Protein AF-A0A9D8BUL0-F1 (afdb_monomer_lite)

pLDDT: mean 84.93, std 14.64, range [47.25, 97.44]

Sequence (61 aa):
MSEPEAIAPSHRDPLPKIWDENSKIGDMLRGRRGLIVGVANEHSIAFGCAAKLRGFGAEVA

Structure (mmCIF, N/CA/C/O backbone):
data_AF-A0A9D8BUL0-F1
#
_entry.id   AF-A0A9D8BUL0-F1
#
loop_
_atom_site.group_PDB
_atom_site.id
_atom_site.type_symbol
_atom_site.label_atom_id
_atom_site.label_alt_id
_atom_site.label_comp_id
_atom_site.label_asym_id
_atom_site.label_entity_id
_atom_site.label_seq_id
_atom_site.pdbx_PDB_ins_code
_atom_site.Cartn_x
_atom_site.Cartn_y
_atom_site.Cartn_z
_atom_site.occupancy
_atom_site.B_iso_or_equiv
_atom_site.auth_seq_id
_atom_site.auth_comp_id
_atom_site.auth_asym_id
_atom_site.auth_atom_id
_atom_site.pdbx_PDB_model_num
ATOM 1 N N . MET A 1 1 ? 20.866 41.633 28.790 1.00 47.25 1 MET A N 1
ATOM 2 C CA . MET A 1 1 ? 20.603 40.199 29.026 1.00 47.25 1 MET A CA 1
ATOM 3 C C . MET A 1 1 ? 19.292 39.913 28.327 1.00 47.25 1 MET A C 1
ATOM 5 O O . MET A 1 1 ? 18.264 40.343 28.824 1.00 47.25 1 MET A O 1
ATOM 9 N N . SER A 1 2 ? 19.353 39.380 27.108 1.00 50.00 2 SER A N 1
ATOM 10 C CA . SER A 1 2 ? 18.168 39.136 26.280 1.00 50.00 2 SER A CA 1
ATOM 11 C C . SER A 1 2 ? 17.520 37.828 26.724 1.00 50.00 2 SER A C 1
ATOM 13 O O . SER A 1 2 ? 18.216 36.824 26.870 1.00 50.00 2 SER A O 1
ATOM 15 N N . GLU A 1 3 ? 16.223 37.869 27.006 1.00 61.47 3 GLU A N 1
ATOM 16 C CA . GLU A 1 3 ? 15.418 36.708 27.386 1.00 61.47 3 GLU A CA 1
ATOM 17 C C . GLU A 1 3 ? 15.461 35.633 26.282 1.00 61.47 3 GLU A C 1
ATOM 19 O O . GLU A 1 3 ? 15.530 35.984 25.100 1.00 61.47 3 GLU A O 1
ATOM 24 N N . PRO A 1 4 ? 15.442 34.330 26.620 1.00 61.22 4 PRO A N 1
ATOM 25 C CA . PRO A 1 4 ? 15.314 33.288 25.614 1.00 61.22 4 PRO A CA 1
ATOM 26 C C . PRO A 1 4 ? 13.912 33.368 25.008 1.00 61.22 4 PRO A C 1
ATOM 28 O O . PRO A 1 4 ? 12.912 33.126 25.681 1.00 61.22 4 PRO A O 1
ATOM 31 N N . GLU A 1 5 ? 13.860 33.737 23.732 1.00 58.69 5 GLU A N 1
ATOM 32 C CA . GLU A 1 5 ? 12.655 33.761 22.912 1.00 58.69 5 GLU A CA 1
ATOM 33 C C . GLU A 1 5 ? 11.979 32.385 22.980 1.00 58.69 5 GLU A C 1
ATOM 35 O O . GLU A 1 5 ? 12.495 31.383 22.477 1.00 58.69 5 GLU A O 1
ATOM 40 N N . ALA A 1 6 ? 10.859 32.316 23.701 1.00 55.12 6 ALA A N 1
ATOM 41 C CA . ALA A 1 6 ? 10.079 31.101 23.840 1.00 55.12 6 ALA A CA 1
ATOM 42 C C . ALA A 1 6 ? 9.637 30.651 22.444 1.00 55.12 6 ALA A C 1
ATOM 44 O O . ALA A 1 6 ? 8.899 31.362 21.764 1.00 55.12 6 ALA A O 1
ATOM 45 N N . ILE A 1 7 ? 10.111 29.476 22.024 1.00 58.53 7 ILE A N 1
ATOM 46 C CA . ILE A 1 7 ? 9.766 28.849 20.748 1.00 58.53 7 ILE A CA 1
ATOM 47 C C . ILE A 1 7 ? 8.239 28.758 20.677 1.00 58.53 7 ILE A C 1
ATOM 49 O O . ILE A 1 7 ? 7.623 27.952 21.378 1.00 58.53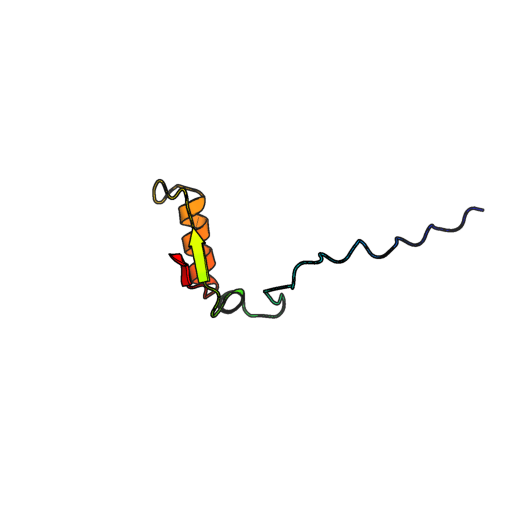 7 ILE A O 1
ATOM 53 N N . ALA A 1 8 ? 7.621 29.620 19.868 1.00 60.31 8 ALA A N 1
ATOM 54 C CA . ALA A 1 8 ? 6.186 29.594 19.639 1.00 60.31 8 ALA A CA 1
ATOM 55 C C . ALA A 1 8 ? 5.790 28.187 19.157 1.00 60.31 8 ALA A C 1
ATOM 57 O O . ALA A 1 8 ? 6.508 27.618 18.326 1.00 60.31 8 ALA A O 1
ATOM 58 N N . PRO A 1 9 ? 4.687 27.598 19.660 1.00 54.69 9 PRO A N 1
ATOM 59 C CA . PRO A 1 9 ? 4.262 26.275 19.230 1.00 54.69 9 PRO A CA 1
ATOM 60 C C . PRO A 1 9 ? 4.068 26.316 17.717 1.00 54.69 9 PRO A C 1
ATOM 62 O O . PRO A 1 9 ? 3.237 27.074 17.211 1.00 54.69 9 PRO A O 1
ATOM 65 N N . SER A 1 10 ? 4.894 25.549 17.005 1.00 59.56 10 SER A N 1
ATOM 66 C CA . SER A 1 10 ? 4.850 25.455 15.556 1.00 59.56 10 SER A CA 1
ATOM 67 C C . SER A 1 10 ? 3.414 25.160 15.142 1.00 59.56 10 SER A C 1
ATOM 69 O O . SER A 1 10 ? 2.778 24.236 15.647 1.00 59.56 10 SER A O 1
ATOM 71 N N . HIS A 1 11 ? 2.904 26.044 14.288 1.00 63.19 11 HIS A N 1
ATOM 72 C CA . HIS A 1 11 ? 1.658 25.964 13.545 1.00 63.19 11 HIS A CA 1
ATOM 73 C C . HIS A 1 11 ? 1.193 24.508 13.401 1.00 63.19 11 HIS A C 1
ATOM 75 O O . HIS A 1 11 ? 1.729 23.770 12.573 1.00 63.19 11 HIS A O 1
ATOM 81 N N . ARG A 1 12 ? 0.265 24.084 14.280 1.00 65.25 12 ARG A N 1
ATOM 82 C CA . ARG A 1 12 ? -0.330 22.742 14.253 1.00 65.25 12 ARG A CA 1
ATOM 83 C C . ARG A 1 12 ? -0.738 22.475 12.817 1.00 65.25 12 ARG A C 1
ATOM 85 O O . ARG A 1 12 ? -1.473 23.287 12.257 1.00 65.25 12 ARG A O 1
ATOM 92 N N . ASP A 1 13 ? -0.244 21.377 12.257 1.00 71.19 13 ASP A N 1
ATOM 93 C CA . ASP A 1 13 ? -0.703 20.879 10.968 1.00 71.19 13 ASP A CA 1
ATOM 94 C C . ASP A 1 13 ? -2.242 20.965 10.956 1.00 71.19 13 ASP A C 1
ATOM 96 O O . ASP A 1 13 ? -2.884 20.367 11.828 1.00 71.19 13 ASP A O 1
ATOM 100 N N . PRO A 1 14 ? -2.845 21.791 10.077 1.00 75.44 14 PRO A N 1
ATOM 101 C CA . PRO A 1 14 ? -4.290 21.983 10.064 1.00 75.44 14 PRO A CA 1
ATOM 102 C C . PRO A 1 14 ? -5.015 20.708 9.629 1.00 75.44 14 PRO A C 1
ATOM 104 O O . PRO A 1 14 ? -6.239 20.620 9.756 1.00 75.44 14 PRO A O 1
ATOM 107 N N . LEU A 1 15 ? -4.283 19.724 9.100 1.00 80.50 15 LEU A N 1
ATOM 108 C CA . LEU A 1 15 ? -4.849 18.455 8.712 1.00 80.50 15 LEU A CA 1
ATOM 109 C C . LEU A 1 15 ? -5.174 17.608 9.947 1.00 80.50 15 LEU A C 1
ATOM 111 O O . LEU A 1 15 ? -4.387 17.513 10.893 1.00 80.50 15 LEU A O 1
ATOM 115 N N . PRO A 1 16 ? -6.336 16.936 9.944 1.00 80.56 16 PRO A N 1
ATOM 116 C CA . PRO A 1 16 ? -6.671 16.009 11.006 1.00 80.56 16 PRO A CA 1
ATOM 117 C C . PRO A 1 16 ? -5.633 14.885 11.034 1.00 80.56 16 PRO A C 1
ATOM 119 O O . PRO A 1 16 ? -5.385 14.227 10.022 1.00 80.56 16 PRO A O 1
ATOM 122 N N . LYS A 1 17 ? -5.053 14.620 12.208 1.00 82.56 17 LYS A N 1
ATOM 123 C CA . LYS A 1 17 ? -4.180 13.460 12.401 1.00 82.56 17 LYS A CA 1
ATOM 124 C C . LYS A 1 17 ? -5.014 12.191 12.185 1.00 82.56 17 LYS A C 1
ATOM 126 O O . LYS A 1 17 ? -5.877 11.852 12.988 1.00 82.56 17 LYS A O 1
ATOM 131 N N . ILE A 1 18 ? -4.784 11.503 11.068 1.00 82.06 18 ILE A N 1
ATOM 132 C CA . ILE A 1 18 ? -5.576 10.332 10.647 1.00 82.06 18 ILE A CA 1
ATOM 133 C C . ILE A 1 18 ? -5.091 8.993 11.229 1.00 82.06 18 ILE A C 1
ATOM 135 O O . ILE A 1 18 ? -5.692 7.956 10.947 1.00 82.06 18 ILE A O 1
ATOM 139 N N . TRP A 1 19 ? -4.027 9.029 12.026 1.00 81.88 19 TRP A N 1
ATOM 140 C CA . TRP A 1 19 ? -3.266 7.888 12.529 1.00 81.88 19 TRP A CA 1
ATOM 141 C C . TRP A 1 19 ? -2.798 8.162 13.964 1.00 81.88 19 TRP A C 1
ATOM 143 O O . TRP A 1 19 ? -2.610 9.317 14.341 1.00 81.88 19 TRP A O 1
ATOM 153 N N . ASP A 1 20 ? -2.611 7.126 14.774 1.00 84.75 20 ASP A N 1
ATOM 154 C CA . ASP A 1 20 ? -2.139 7.243 16.159 1.00 84.75 20 ASP A CA 1
ATOM 155 C C . ASP A 1 20 ? -0.800 6.513 16.324 1.00 84.75 20 ASP A C 1
ATOM 157 O O . ASP A 1 20 ? -0.635 5.381 15.880 1.00 84.75 20 ASP A O 1
ATOM 161 N N . GLU A 1 21 ? 0.163 7.178 16.958 1.00 85.56 21 GLU A N 1
ATOM 162 C CA . GLU A 1 21 ? 1.522 6.663 17.176 1.00 85.56 21 GLU A CA 1
ATOM 163 C C . GLU A 1 21 ? 1.580 5.556 18.230 1.00 85.56 21 GLU A C 1
ATOM 165 O O . GLU A 1 21 ? 2.506 4.749 18.222 1.00 85.56 21 GLU A O 1
ATOM 170 N N . ASN A 1 22 ? 0.576 5.490 19.109 1.00 89.25 22 ASN A N 1
ATOM 171 C CA . ASN A 1 22 ? 0.456 4.431 20.108 1.00 89.25 22 ASN A CA 1
ATOM 172 C C . ASN A 1 22 ? -0.230 3.178 19.548 1.00 89.25 22 ASN A C 1
ATOM 174 O O . ASN A 1 22 ? -0.249 2.130 20.199 1.00 89.25 22 ASN A O 1
ATOM 178 N N . SER A 1 23 ? -0.806 3.267 18.346 1.00 87.75 23 SER A N 1
ATOM 179 C CA . SER A 1 23 ? -1.433 2.127 17.689 1.00 87.75 23 SER A CA 1
ATOM 180 C C . SER A 1 23 ? -0.380 1.119 17.238 1.00 87.75 23 SER A C 1
ATOM 182 O O . SER A 1 23 ? 0.719 1.472 16.810 1.00 87.75 23 SER A O 1
ATOM 184 N N . LYS A 1 24 ? -0.722 -0.173 17.301 1.00 89.56 24 LYS A N 1
ATOM 185 C CA . LYS A 1 24 ? 0.140 -1.228 16.757 1.00 89.56 24 LYS A CA 1
ATOM 186 C C . LYS A 1 24 ? 0.390 -0.956 15.280 1.00 89.56 24 LYS A C 1
ATOM 188 O O . LYS A 1 24 ? -0.536 -0.592 14.563 1.00 89.56 24 LYS A O 1
ATOM 193 N N . ILE A 1 25 ? 1.611 -1.223 14.817 1.00 85.94 25 ILE A N 1
ATOM 194 C CA . ILE A 1 25 ? 2.037 -0.953 13.435 1.00 85.94 25 ILE A CA 1
ATOM 195 C C . ILE A 1 25 ? 1.035 -1.491 12.394 1.00 85.94 25 ILE A C 1
ATOM 197 O O . ILE A 1 25 ? 0.728 -0.810 11.422 1.00 85.94 25 ILE A O 1
ATOM 201 N N . GLY A 1 26 ? 0.472 -2.682 12.623 1.00 86.94 26 GLY A N 1
ATOM 202 C CA . GLY A 1 26 ? -0.502 -3.307 11.719 1.00 86.94 26 GLY A CA 1
ATOM 203 C C . GLY A 1 26 ? -1.899 -2.673 11.688 1.00 86.94 26 GLY A C 1
ATOM 204 O O . GLY A 1 26 ? -2.667 -2.966 10.780 1.00 86.94 26 GLY A O 1
ATOM 205 N N . ASP A 1 27 ? -2.224 -1.810 12.651 1.00 91.06 27 ASP A N 1
ATOM 206 C CA . ASP A 1 27 ? -3.552 -1.209 12.819 1.00 91.06 27 ASP A CA 1
ATOM 207 C C . ASP A 1 27 ? -3.571 0.299 12.515 1.00 91.06 27 ASP A C 1
ATOM 209 O O . ASP A 1 27 ? -4.640 0.911 12.505 1.00 91.06 27 ASP A O 1
ATOM 213 N N . MET A 1 28 ? -2.408 0.910 12.245 1.00 91.50 28 MET A N 1
ATOM 214 C CA . MET A 1 28 ? -2.247 2.367 12.104 1.00 91.50 2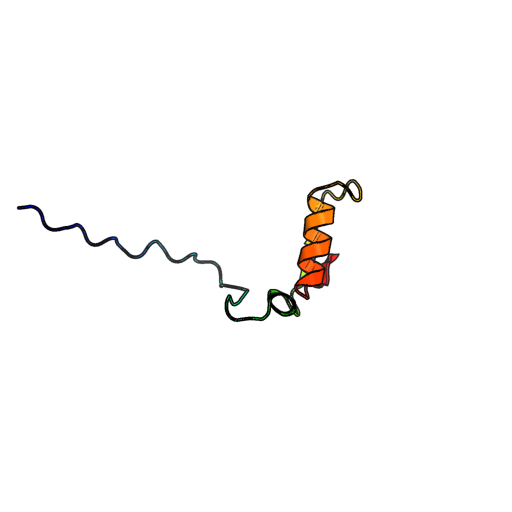8 MET A CA 1
ATOM 215 C C . MET A 1 28 ? -3.146 2.985 11.025 1.00 91.50 28 MET A C 1
ATOM 217 O O . MET A 1 28 ? -3.531 4.148 11.143 1.00 91.50 28 MET A O 1
ATOM 221 N N . LEU A 1 29 ? -3.479 2.225 9.977 1.00 93.25 29 LEU A N 1
ATOM 222 C CA . LEU A 1 29 ? -4.321 2.659 8.859 1.00 93.25 29 LEU A CA 1
ATOM 223 C C . LEU A 1 29 ? -5.562 1.778 8.677 1.00 93.25 29 LEU A C 1
ATOM 225 O O . LEU A 1 29 ? -6.191 1.801 7.616 1.00 93.25 29 LEU A O 1
ATOM 229 N N . ARG A 1 30 ? -5.946 1.015 9.704 1.00 92.44 30 ARG A N 1
ATOM 230 C CA . ARG A 1 30 ? -7.103 0.124 9.636 1.00 92.44 30 ARG A CA 1
ATOM 231 C C . ARG A 1 30 ? -8.375 0.892 9.265 1.00 92.44 30 ARG A C 1
ATOM 233 O O . ARG A 1 30 ? -8.716 1.899 9.882 1.00 92.44 30 ARG A O 1
ATOM 240 N N . GLY A 1 31 ? -9.083 0.407 8.244 1.00 91.75 31 GLY A N 1
ATOM 241 C CA . GLY A 1 31 ? -10.320 1.022 7.743 1.00 91.75 31 GLY A CA 1
ATOM 242 C C . GLY A 1 31 ? -10.112 2.280 6.890 1.00 91.75 31 GLY A C 1
ATOM 243 O O . GLY A 1 31 ? -11.087 2.920 6.496 1.00 91.75 31 GLY A O 1
ATOM 244 N N . ARG A 1 32 ? -8.861 2.652 6.581 1.00 93.00 32 ARG A N 1
ATOM 245 C CA . ARG A 1 32 ? -8.545 3.721 5.625 1.00 93.00 32 ARG A CA 1
ATOM 246 C C . ARG A 1 32 ? -8.436 3.146 4.215 1.00 93.00 32 ARG A C 1
ATOM 248 O O . ARG A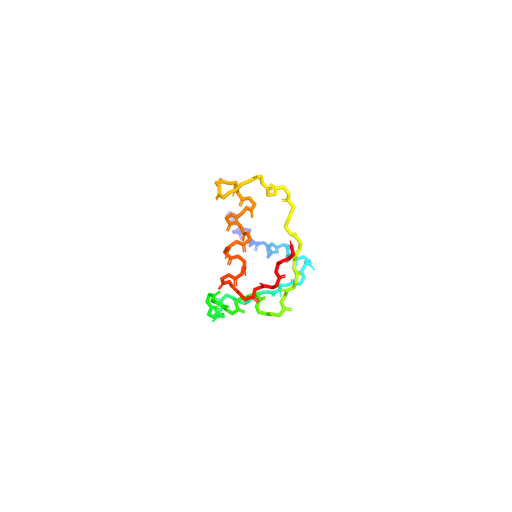 1 32 ? -7.853 2.083 4.019 1.00 93.00 32 ARG A O 1
ATOM 255 N N . ARG A 1 33 ? -8.971 3.880 3.237 1.00 94.94 33 ARG A N 1
ATOM 256 C CA . ARG A 1 33 ? -8.895 3.555 1.806 1.00 94.94 33 ARG A CA 1
ATOM 257 C C . ARG A 1 33 ? -7.977 4.532 1.088 1.00 94.94 33 ARG A C 1
ATOM 259 O O . ARG A 1 33 ? -8.073 5.733 1.335 1.00 94.94 33 ARG A O 1
ATOM 266 N N . GLY A 1 34 ? -7.121 4.029 0.206 1.00 92.94 34 GLY A N 1
ATOM 267 C CA . GLY A 1 34 ? -6.191 4.847 -0.573 1.00 92.94 34 GLY A CA 1
ATOM 268 C C . GLY A 1 34 ? -6.013 4.335 -1.999 1.00 92.94 34 GLY A C 1
ATOM 269 O O . GLY A 1 34 ? -6.130 3.139 -2.251 1.00 92.94 34 GLY A O 1
ATOM 270 N N . LEU A 1 35 ? -5.719 5.253 -2.918 1.00 96.50 35 LEU A N 1
ATOM 271 C CA . LEU A 1 35 ? -5.325 4.945 -4.291 1.00 96.50 35 LEU A CA 1
ATOM 272 C C . LEU A 1 35 ? -3.815 5.143 -4.415 1.00 96.50 35 LEU A C 1
ATOM 274 O O . LEU A 1 35 ? -3.317 6.226 -4.098 1.00 96.50 35 LEU A O 1
ATOM 278 N N . ILE A 1 36 ? -3.102 4.127 -4.896 1.00 95.75 36 ILE A N 1
ATOM 279 C CA . ILE A 1 36 ? -1.675 4.249 -5.203 1.00 95.75 36 ILE A CA 1
ATOM 280 C C . ILE A 1 36 ? -1.482 4.220 -6.716 1.00 95.75 36 ILE A C 1
ATOM 282 O O . ILE A 1 36 ? -1.798 3.246 -7.390 1.00 95.75 36 ILE A O 1
ATOM 286 N N . VAL A 1 37 ? -0.934 5.307 -7.254 1.00 96.75 37 VAL A N 1
ATOM 287 C CA . VAL A 1 37 ? -0.669 5.470 -8.689 1.00 96.75 37 VAL A CA 1
ATOM 288 C C . VAL A 1 37 ? 0.819 5.318 -9.003 1.00 96.75 37 VAL A C 1
ATOM 290 O O . VAL A 1 37 ? 1.669 5.449 -8.123 1.00 96.75 37 VAL A O 1
ATOM 293 N N . GLY A 1 38 ? 1.143 5.060 -10.273 1.00 95.56 38 GLY A N 1
ATOM 294 C CA . GLY A 1 38 ? 2.535 4.975 -10.734 1.00 95.56 38 GLY A CA 1
ATOM 295 C C . GLY A 1 38 ? 3.247 3.668 -10.368 1.00 95.56 38 GLY A C 1
ATOM 296 O O . GLY A 1 38 ? 4.474 3.632 -10.291 1.00 95.56 38 GLY A O 1
ATOM 297 N N . VAL A 1 39 ? 2.495 2.588 -10.135 1.00 96.00 39 VAL A N 1
ATOM 298 C CA . VAL A 1 39 ? 3.059 1.247 -9.945 1.00 96.00 39 VAL A CA 1
ATOM 299 C C . VAL A 1 39 ? 3.595 0.742 -11.283 1.00 96.00 39 VAL A C 1
ATOM 301 O O . VAL A 1 39 ? 2.823 0.438 -12.187 1.00 96.00 39 VAL A O 1
ATOM 304 N N . ALA A 1 40 ? 4.920 0.665 -11.408 1.00 96.31 40 ALA A N 1
ATOM 305 C CA . ALA A 1 40 ? 5.565 0.195 -12.635 1.00 96.31 40 ALA A CA 1
ATOM 306 C C . ALA A 1 40 ? 5.842 -1.317 -12.602 1.00 96.31 40 ALA A C 1
ATOM 308 O O . ALA A 1 40 ? 5.605 -2.017 -13.580 1.00 96.31 40 ALA A O 1
ATOM 309 N N . ASN A 1 41 ? 6.362 -1.816 -11.478 1.00 95.31 41 ASN A N 1
ATOM 310 C CA . ASN A 1 41 ? 6.657 -3.228 -11.210 1.00 95.31 41 ASN A CA 1
ATOM 311 C C . ASN A 1 41 ? 6.943 -3.429 -9.705 1.00 95.31 41 ASN A C 1
ATOM 313 O O . ASN A 1 41 ? 6.881 -2.472 -8.927 1.00 95.31 41 ASN A O 1
ATOM 317 N N . GLU A 1 42 ? 7.290 -4.652 -9.301 1.00 96.62 42 GLU A N 1
ATOM 318 C CA . GLU A 1 42 ? 7.605 -5.029 -7.911 1.00 96.62 42 GLU A CA 1
ATOM 319 C C . GLU A 1 42 ? 8.797 -4.280 -7.290 1.00 96.62 42 GLU A C 1
ATOM 321 O O . GLU A 1 42 ? 8.900 -4.176 -6.069 1.00 96.62 42 GLU A O 1
ATOM 326 N N . HIS A 1 43 ? 9.675 -3.712 -8.118 1.00 96.44 43 HIS A N 1
ATOM 327 C CA . HIS A 1 43 ? 10.817 -2.912 -7.675 1.00 96.44 43 HIS A CA 1
ATOM 328 C C . HIS A 1 43 ? 10.509 -1.409 -7.615 1.00 96.44 43 HIS A C 1
ATOM 330 O O . HIS A 1 43 ? 11.351 -0.622 -7.183 1.00 96.44 43 HIS A O 1
ATOM 336 N N . SER A 1 44 ? 9.318 -0.980 -8.043 1.00 96.81 44 SER A N 1
ATOM 337 C CA . SER A 1 44 ? 8.925 0.429 -7.987 1.00 96.81 44 SER A CA 1
ATOM 338 C C . SER A 1 4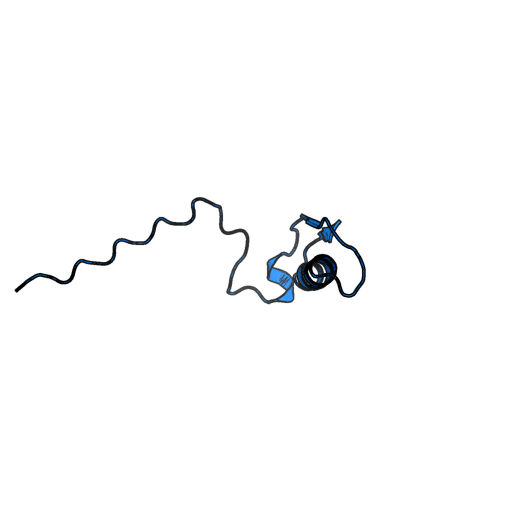4 ? 8.603 0.884 -6.561 1.00 96.81 44 SER A C 1
ATOM 340 O O . SER A 1 44 ? 8.063 0.133 -5.747 1.00 96.81 44 SER A O 1
ATOM 342 N N . ILE A 1 45 ? 8.870 2.161 -6.272 1.00 97.31 45 ILE A N 1
ATOM 343 C CA . ILE A 1 45 ? 8.591 2.765 -4.957 1.00 97.31 45 ILE A CA 1
ATOM 344 C C . ILE A 1 45 ? 7.098 2.665 -4.622 1.00 97.31 45 ILE A C 1
ATOM 346 O O . ILE A 1 45 ? 6.737 2.287 -3.509 1.00 97.31 45 ILE A O 1
ATOM 350 N N . ALA A 1 46 ? 6.229 2.933 -5.601 1.00 97.44 46 ALA A N 1
ATOM 351 C CA . ALA A 1 46 ? 4.781 2.855 -5.432 1.00 97.44 46 ALA A CA 1
ATOM 352 C C . ALA A 1 46 ? 4.321 1.445 -5.018 1.00 97.44 46 ALA A C 1
ATOM 354 O O . ALA A 1 46 ? 3.480 1.316 -4.129 1.00 97.44 46 ALA A O 1
ATOM 355 N N . PHE A 1 47 ? 4.917 0.387 -5.584 1.00 97.31 47 PHE A N 1
ATOM 356 C CA . PHE A 1 47 ? 4.632 -0.989 -5.170 1.00 97.31 47 PHE A CA 1
ATOM 357 C C . PHE A 1 47 ? 5.023 -1.239 -3.707 1.00 97.31 47 PHE A C 1
ATOM 359 O O . PHE A 1 47 ? 4.224 -1.765 -2.930 1.00 97.31 47 PHE A O 1
ATOM 366 N N . GLY A 1 48 ? 6.222 -0.804 -3.306 1.00 96.81 48 GLY A N 1
ATOM 367 C CA . GLY A 1 48 ? 6.682 -0.901 -1.919 1.00 96.81 48 GLY A CA 1
ATOM 368 C C . GLY A 1 48 ? 5.769 -0.157 -0.938 1.00 96.81 48 GLY A C 1
ATOM 369 O O . GLY A 1 48 ? 5.414 -0.699 0.114 1.00 96.81 48 GLY A O 1
ATOM 370 N N . CYS A 1 49 ? 5.320 1.048 -1.302 1.00 96.25 49 CYS A N 1
ATOM 371 C CA . CYS A 1 49 ? 4.336 1.806 -0.531 1.00 96.25 49 CYS A CA 1
ATOM 372 C C . CYS A 1 49 ? 3.014 1.040 -0.403 1.00 96.25 49 CYS A C 1
ATOM 374 O O . CYS A 1 49 ? 2.524 0.872 0.712 1.00 96.25 49 CYS A O 1
ATOM 376 N N . ALA A 1 50 ? 2.465 0.518 -1.503 1.00 96.44 50 ALA A N 1
ATOM 377 C CA . ALA A 1 50 ? 1.225 -0.257 -1.479 1.00 96.44 50 ALA A CA 1
ATOM 378 C C . ALA A 1 50 ? 1.334 -1.491 -0.565 1.00 96.44 50 ALA A C 1
ATOM 380 O O . ALA A 1 50 ? 0.431 -1.752 0.232 1.00 96.44 50 ALA A O 1
ATOM 381 N N . ALA A 1 51 ? 2.458 -2.213 -0.617 1.00 95.69 51 ALA A N 1
ATOM 382 C CA . ALA A 1 51 ? 2.705 -3.371 0.239 1.00 95.69 51 ALA A CA 1
ATOM 383 C C . ALA A 1 51 ? 2.748 -2.997 1.731 1.00 95.69 51 ALA A C 1
ATOM 385 O O . ALA A 1 51 ? 2.130 -3.670 2.558 1.00 95.69 51 ALA A O 1
ATOM 386 N N . LYS A 1 52 ? 3.437 -1.906 2.093 1.00 95.50 52 LYS A N 1
ATOM 387 C CA . LYS A 1 52 ? 3.520 -1.453 3.491 1.00 95.50 52 LYS A CA 1
ATOM 388 C C . LYS A 1 52 ? 2.202 -0.892 4.011 1.00 95.50 52 LYS A C 1
ATOM 390 O O . LYS A 1 52 ? 1.813 -1.240 5.119 1.00 95.50 52 LYS A O 1
ATOM 395 N N . LEU A 1 53 ? 1.483 -0.107 3.210 1.00 95.06 53 LEU A N 1
ATOM 396 C CA . LEU A 1 53 ? 0.178 0.444 3.584 1.00 95.06 53 LEU A CA 1
ATOM 397 C C . LEU A 1 53 ? -0.854 -0.664 3.837 1.00 95.06 53 LEU A C 1
ATOM 399 O O . LEU A 1 53 ? -1.573 -0.607 4.833 1.00 95.06 53 LEU A O 1
ATOM 403 N N . ARG A 1 54 ? -0.865 -1.717 3.009 1.00 94.31 54 ARG A N 1
ATOM 404 C CA . ARG A 1 54 ? -1.662 -2.930 3.269 1.00 94.31 54 ARG A CA 1
ATOM 405 C C . ARG A 1 54 ? -1.249 -3.613 4.571 1.00 94.31 54 ARG A C 1
ATOM 407 O O . ARG A 1 54 ? -2.106 -4.010 5.352 1.00 94.31 54 ARG A O 1
ATOM 414 N N . GLY A 1 55 ? 0.056 -3.695 4.836 1.00 94.50 55 GLY A N 1
ATOM 415 C CA . GLY A 1 55 ? 0.593 -4.204 6.100 1.00 94.50 55 GLY A CA 1
ATOM 416 C C . GLY A 1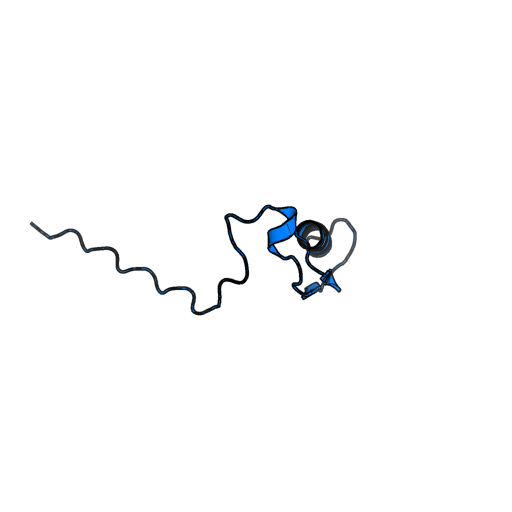 55 ? 0.180 -3.392 7.334 1.00 94.50 55 GLY A C 1
ATOM 417 O O . GLY A 1 55 ? 0.172 -3.944 8.428 1.00 94.50 55 GLY A O 1
ATOM 418 N N . PHE A 1 56 ? -0.194 -2.120 7.165 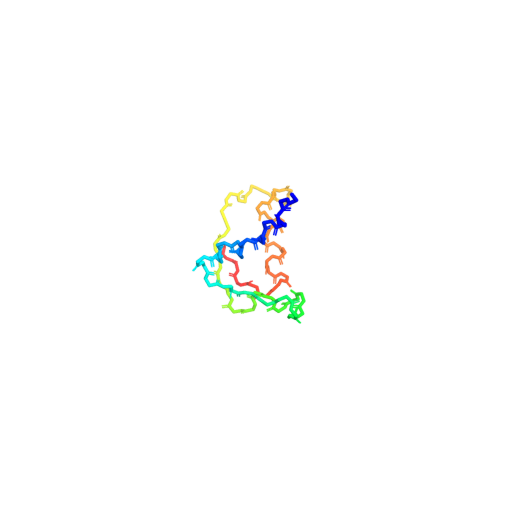1.00 94.06 56 PHE A N 1
ATOM 419 C CA . PHE A 1 56 ? -0.733 -1.247 8.217 1.00 94.06 56 PHE A CA 1
ATOM 420 C C . PHE A 1 56 ? -2.272 -1.255 8.287 1.00 94.06 56 PHE A C 1
ATOM 422 O O . PHE A 1 56 ? -2.863 -0.424 8.979 1.00 94.06 56 PHE A O 1
ATOM 429 N N . GLY A 1 57 ? -2.929 -2.161 7.554 1.00 92.50 57 GLY A N 1
ATOM 430 C CA . GLY A 1 57 ? -4.381 -2.348 7.581 1.00 92.50 57 GLY A CA 1
ATOM 431 C C . GLY A 1 57 ? -5.170 -1.462 6.613 1.00 92.50 57 GLY A C 1
ATOM 432 O O . GLY A 1 57 ? -6.399 -1.433 6.698 1.00 92.50 57 GLY A O 1
ATOM 433 N N . ALA A 1 58 ? -4.501 -0.749 5.700 1.00 95.56 58 ALA A N 1
ATOM 434 C CA . ALA A 1 58 ? -5.177 0.054 4.686 1.00 95.56 58 ALA A CA 1
ATOM 435 C C . ALA A 1 58 ? -5.727 -0.810 3.539 1.00 95.56 58 ALA A C 1
ATOM 437 O O . ALA A 1 58 ? -5.079 -1.742 3.056 1.00 95.56 58 ALA A O 1
ATOM 438 N N . GLU A 1 59 ? -6.891 -0.427 3.029 1.00 96.50 59 GLU A N 1
ATOM 439 C CA . GLU A 1 59 ? -7.444 -0.935 1.778 1.00 96.50 59 GLU A CA 1
ATOM 440 C C . GLU A 1 59 ? -6.888 -0.098 0.616 1.00 96.50 59 GLU A C 1
ATOM 442 O O . GLU A 1 59 ? -7.224 1.077 0.462 1.00 96.50 59 GLU A O 1
ATOM 447 N N . VAL A 1 60 ? -6.004 -0.691 -0.190 1.00 94.75 60 VAL A N 1
ATOM 448 C CA . VAL A 1 60 ? -5.317 0.007 -1.289 1.00 94.75 60 VAL A CA 1
ATOM 449 C C . VAL A 1 60 ? -5.775 -0.525 -2.642 1.00 94.75 60 VAL A C 1
ATOM 451 O O . VAL A 1 60 ? -5.587 -1.722 -2.911 1.00 94.75 60 VAL A O 1
ATOM 454 N N . ALA A 1 61 ? -6.318 0.379 -3.462 1.00 88.50 61 ALA A N 1
ATOM 455 C CA . ALA A 1 61 ? -6.633 0.172 -4.876 1.00 88.50 61 ALA A CA 1
ATOM 456 C C . ALA A 1 61 ? -5.423 0.479 -5.766 1.00 88.50 61 ALA A C 1
ATOM 458 O O . ALA A 1 61 ? -4.710 1.473 -5.475 1.00 88.50 61 ALA A O 1
#

Foldseek 3Di:
DDDPDDDDPPDPPPDPPQADPPDDQQQRQAPAEDEQPDCPDCPDPSVVVQVSNVSNRYHYD

Radius of gyration: 18.09 Å; chains: 1; bounding box: 31×45×42 Å

Secondary structure (DSSP, 8-state):
-------------SS---S-TTS-GGGTTTT-EE------STTSHHHHHHHHHHHTT-EE-